Protein AF-G7EXE2-F1 (afdb_monomer)

Foldseek 3Di:
DVVVVVVVVVVVVVVVVVVVVVCVVVVVVVVVVVVVVVVPDDPLNVLVVVLVVCCVPVVPVVVSVVSVVVSCCVVVVVVVVVCCPDPNVVVVVVVVVVCVVPVD

Sequence (104 aa):
MLRYLKIAKWRANKQFKQQQKSWQPHQVKLLSHIKSIWFNLNTAQKLYLLAFITLAIFKLTWLCATITIIALIIKFWPKFNQLWNSLAGKALILVFYASIANFV

Structure (mmCIF, N/CA/C/O backbone):
data_AF-G7EXE2-F1
#
_entry.id   AF-G7EXE2-F1
#
loop_
_atom_site.group_PDB
_atom_site.id
_atom_site.type_symbol
_atom_site.label_atom_id
_atom_site.label_alt_id
_atom_site.label_comp_id
_atom_site.label_asym_id
_atom_site.label_entity_id
_atom_site.label_seq_id
_atom_site.pdbx_PDB_ins_code
_atom_site.Cartn_x
_atom_site.Cartn_y
_atom_site.Cartn_z
_atom_site.occupancy
_atom_site.B_iso_or_equiv
_atom_site.auth_seq_id
_atom_site.auth_comp_id
_atom_site.auth_asym_id
_atom_site.auth_atom_id
_atom_site.pdbx_PDB_model_num
ATOM 1 N N . MET A 1 1 ? -36.399 8.796 50.495 1.00 62.81 1 MET A N 1
ATOM 2 C CA . MET A 1 1 ? -36.204 8.918 49.027 1.00 62.81 1 MET A CA 1
ATOM 3 C C . MET A 1 1 ? -34.779 8.620 48.541 1.00 62.81 1 MET A C 1
ATOM 5 O O . MET A 1 1 ? -34.634 7.825 47.620 1.00 62.81 1 MET A O 1
ATOM 9 N N . LEU A 1 2 ? -33.718 9.163 49.155 1.00 74.38 2 LEU A N 1
ATOM 10 C CA . LEU A 1 2 ? -32.322 9.022 48.675 1.00 74.38 2 LEU A CA 1
ATOM 11 C C . LEU 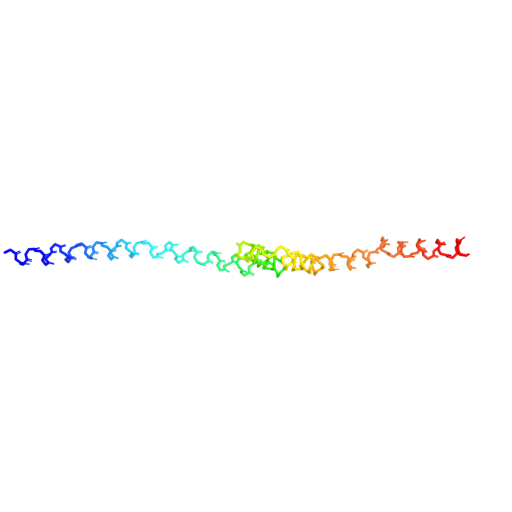A 1 2 ? -31.805 7.576 48.506 1.00 74.38 2 LEU A C 1
ATOM 13 O O . LEU A 1 2 ? -31.064 7.285 47.568 1.00 74.38 2 LEU A O 1
ATOM 17 N N . ARG A 1 3 ? -32.217 6.645 49.378 1.00 73.75 3 ARG A N 1
ATOM 18 C CA . ARG A 1 3 ? -31.811 5.228 49.296 1.00 73.75 3 ARG A CA 1
ATOM 19 C C . ARG A 1 3 ? -32.269 4.548 48.002 1.00 73.75 3 ARG A C 1
ATOM 21 O O . ARG A 1 3 ? -31.522 3.754 47.439 1.00 73.75 3 ARG A O 1
ATOM 28 N N . TYR A 1 4 ? -33.458 4.886 47.510 1.00 78.56 4 TYR A N 1
ATOM 29 C CA . TYR A 1 4 ? -34.043 4.236 46.336 1.00 78.56 4 TYR A CA 1
ATOM 30 C C . TYR A 1 4 ? -33.317 4.638 45.045 1.00 78.56 4 TYR A C 1
ATOM 32 O O . TYR A 1 4 ? -32.991 3.789 44.215 1.00 78.56 4 TYR A O 1
ATOM 40 N N . LEU A 1 5 ? -32.947 5.919 44.935 1.00 82.12 5 LEU A N 1
ATOM 41 C CA . LEU A 1 5 ? -32.155 6.446 43.819 1.00 82.12 5 LEU A CA 1
ATOM 42 C C . LEU A 1 5 ? -30.777 5.780 43.723 1.00 82.12 5 LEU A C 1
ATOM 44 O O . LEU A 1 5 ? -30.317 5.456 42.629 1.00 82.12 5 LEU A O 1
ATOM 48 N N . LYS A 1 6 ? -30.133 5.509 44.865 1.00 85.19 6 LYS A N 1
ATOM 49 C CA . LYS A 1 6 ? -28.818 4.851 44.902 1.00 85.19 6 LYS A CA 1
ATOM 50 C C . LYS A 1 6 ? -28.881 3.420 44.354 1.00 85.19 6 LYS A C 1
ATOM 52 O O . LYS A 1 6 ? -28.002 3.010 43.598 1.00 85.19 6 LYS A O 1
ATOM 57 N N . ILE A 1 7 ? -29.948 2.689 44.680 1.00 82.75 7 ILE A N 1
ATOM 58 C CA . ILE A 1 7 ? -30.177 1.311 44.217 1.00 82.75 7 ILE A CA 1
ATOM 59 C C . ILE A 1 7 ? -30.528 1.288 42.724 1.00 82.75 7 ILE A C 1
ATOM 61 O O . ILE A 1 7 ? -30.028 0.436 41.987 1.00 82.75 7 ILE A O 1
ATOM 65 N N . ALA A 1 8 ? -31.350 2.233 42.256 1.00 84.62 8 ALA A N 1
ATOM 66 C CA . ALA A 1 8 ? -31.676 2.373 40.837 1.00 84.62 8 ALA A CA 1
ATOM 67 C C . ALA A 1 8 ? -30.421 2.675 39.998 1.00 84.62 8 ALA A C 1
ATOM 69 O O . ALA A 1 8 ? -30.157 1.989 39.010 1.00 84.62 8 ALA A O 1
ATOM 70 N N . LYS A 1 9 ? -29.582 3.617 40.451 1.00 84.69 9 LYS A N 1
ATOM 71 C CA . LYS A 1 9 ? -28.316 3.968 39.788 1.00 84.69 9 LYS A CA 1
ATOM 72 C C . LYS A 1 9 ? -27.333 2.792 39.761 1.00 84.69 9 LYS A C 1
ATOM 74 O O . LYS A 1 9 ? -26.658 2.571 38.758 1.00 84.69 9 LYS A O 1
ATOM 79 N N . TRP A 1 10 ? -27.278 2.003 40.837 1.00 85.12 10 TRP A N 1
ATOM 80 C CA . TRP A 1 10 ? -26.442 0.802 40.897 1.00 85.12 10 TRP A CA 1
ATOM 81 C C . TRP A 1 10 ? -26.909 -0.288 39.923 1.00 85.12 10 TRP A C 1
ATOM 83 O O . TRP A 1 10 ? -26.080 -0.866 39.219 1.00 85.12 10 TRP A O 1
ATOM 93 N N . ARG A 1 11 ? -28.225 -0.532 39.824 1.00 82.81 11 ARG A N 1
ATOM 94 C CA . ARG A 1 11 ? -28.789 -1.494 38.860 1.00 82.81 11 ARG A CA 1
ATOM 95 C C . ARG A 1 11 ? -28.519 -1.086 37.414 1.00 82.81 11 ARG A C 1
ATOM 97 O O . ARG A 1 11 ? -28.059 -1.929 36.647 1.00 82.81 11 ARG A O 1
ATOM 104 N N . ALA A 1 12 ? -28.704 0.192 37.081 1.00 84.31 12 ALA A N 1
ATOM 105 C CA . ALA A 1 12 ? -28.380 0.714 35.755 1.00 84.31 12 ALA A CA 1
ATOM 106 C C . ALA A 1 12 ? -26.899 0.478 35.413 1.00 84.31 12 ALA A C 1
ATOM 108 O O . ALA A 1 12 ? -26.579 -0.122 34.391 1.00 84.31 12 ALA A O 1
ATOM 109 N N . ASN A 1 13 ? -25.981 0.841 36.315 1.00 86.56 13 ASN A N 1
ATOM 110 C CA . ASN A 1 13 ? -24.544 0.674 36.083 1.00 86.56 13 ASN A CA 1
ATOM 111 C C . ASN A 1 13 ? -24.128 -0.808 35.959 1.00 86.56 13 ASN A C 1
ATOM 113 O O . ASN A 1 13 ? -23.224 -1.152 35.198 1.00 86.56 13 ASN A O 1
ATOM 117 N N . LYS A 1 14 ? -24.804 -1.711 36.681 1.00 83.44 14 LYS A N 1
ATOM 118 C CA . LYS A 1 14 ? -24.578 -3.160 36.576 1.00 83.44 14 LYS A CA 1
ATOM 119 C C . LYS A 1 14 ? -25.026 -3.711 35.218 1.00 83.44 14 LYS A C 1
ATOM 121 O O . LYS A 1 14 ? -24.291 -4.504 34.632 1.00 83.44 14 LYS A O 1
ATOM 126 N N . GLN A 1 15 ? -26.173 -3.263 34.705 1.00 79.94 15 GLN A N 1
ATOM 127 C CA . GLN A 1 15 ? -26.657 -3.645 33.376 1.00 79.94 15 GLN A CA 1
ATOM 128 C C . GLN A 1 15 ? -25.749 -3.116 32.262 1.00 79.94 15 GLN A C 1
ATOM 130 O O . GLN A 1 15 ? -25.380 -3.889 31.381 1.00 79.94 15 GLN A O 1
ATOM 135 N N . PHE A 1 16 ? -25.291 -1.862 32.350 1.00 75.56 16 PHE A N 1
ATOM 136 C CA . PHE A 1 16 ? -24.313 -1.314 31.402 1.00 75.56 16 PHE A CA 1
ATOM 137 C C . PHE A 1 16 ? -23.011 -2.124 31.382 1.00 75.56 16 PHE A C 1
ATOM 139 O O . PHE A 1 16 ? -22.515 -2.471 30.311 1.00 75.56 16 PHE A O 1
ATOM 146 N N . LYS A 1 17 ? -22.482 -2.513 32.550 1.00 76.19 17 LYS A N 1
ATOM 147 C CA . LYS A 1 17 ? -21.281 -3.363 32.627 1.00 76.19 17 LYS A CA 1
ATOM 148 C C . LYS A 1 17 ? -21.499 -4.763 32.050 1.00 76.19 17 LYS A C 1
ATOM 150 O O . LYS A 1 17 ? -20.597 -5.299 31.410 1.00 76.19 17 LYS A O 1
ATOM 155 N N . GLN A 1 18 ? -22.669 -5.365 32.266 1.00 76.69 18 GLN A N 1
ATOM 156 C CA . GLN A 1 18 ? -23.007 -6.670 31.686 1.00 76.69 18 GLN A CA 1
ATOM 157 C C . GLN A 1 18 ? -23.151 -6.594 30.166 1.00 76.69 18 GLN A C 1
ATOM 159 O O . GLN A 1 18 ? -22.607 -7.449 29.468 1.00 76.69 18 GLN A O 1
ATOM 164 N N . GLN A 1 19 ? -23.796 -5.542 29.654 1.00 70.81 19 GLN A N 1
ATOM 165 C CA . GLN A 1 19 ? -23.855 -5.278 28.221 1.00 70.81 19 GLN A CA 1
ATOM 166 C C . GLN A 1 19 ? -22.441 -5.107 27.666 1.00 70.81 19 GLN A C 1
ATOM 168 O O . GLN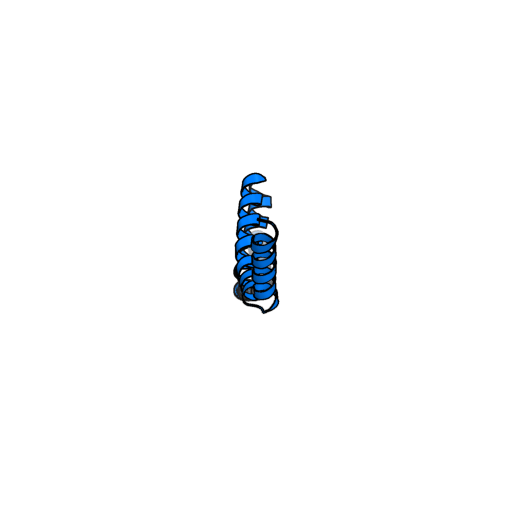 A 1 19 ? -22.049 -5.874 26.795 1.00 70.81 19 GLN A O 1
ATOM 173 N N . GLN A 1 20 ? -21.612 -4.228 28.229 1.00 68.56 20 GLN A N 1
ATOM 174 C CA . GLN A 1 20 ? -20.235 -4.028 27.765 1.00 68.56 20 GLN A CA 1
ATOM 175 C C . GLN A 1 20 ? -19.416 -5.332 27.745 1.00 68.56 20 GLN A C 1
ATOM 177 O O . GLN A 1 20 ? -18.711 -5.597 26.773 1.00 68.56 20 GLN A O 1
ATOM 182 N N . LYS A 1 21 ? -19.567 -6.194 28.760 1.00 68.75 21 LYS A N 1
ATOM 183 C CA . LYS A 1 21 ? -18.904 -7.508 28.825 1.00 68.75 21 LYS A CA 1
ATOM 184 C C . LYS A 1 21 ? -19.354 -8.468 27.713 1.00 68.75 21 LYS A C 1
ATOM 186 O O . LYS A 1 21 ? -18.544 -9.260 27.246 1.00 68.75 21 LYS A O 1
ATOM 191 N N . SER A 1 22 ? -20.604 -8.374 27.255 1.00 67.69 22 SER A N 1
ATOM 192 C CA . SER A 1 22 ? -21.110 -9.168 26.121 1.00 67.69 22 SER A CA 1
ATOM 193 C C . SER A 1 22 ? -20.583 -8.700 24.756 1.00 67.69 22 SER A C 1
ATOM 195 O O . SER A 1 22 ? -20.416 -9.517 23.856 1.00 67.69 22 SER A O 1
ATOM 197 N N . TRP A 1 23 ? -20.230 -7.416 24.612 1.00 58.91 23 TRP A N 1
ATOM 198 C CA . TRP A 1 23 ? -19.667 -6.860 23.371 1.00 58.91 23 TRP A CA 1
ATOM 199 C C . TRP A 1 23 ? -18.145 -7.055 23.247 1.00 58.91 23 TRP A C 1
ATOM 201 O O . TRP A 1 23 ? -17.618 -7.082 22.135 1.00 58.91 23 TRP A O 1
ATOM 211 N N . GLN A 1 24 ? -17.432 -7.248 24.363 1.00 63.00 24 GLN A N 1
ATOM 212 C CA . GLN A 1 24 ? -15.985 -7.512 24.389 1.00 63.00 24 GLN A CA 1
ATOM 213 C C . GLN A 1 24 ? -15.519 -8.661 23.471 1.00 63.00 24 GLN A C 1
ATOM 215 O O . GLN A 1 24 ? -14.609 -8.425 22.675 1.00 63.00 24 GLN A O 1
ATOM 220 N N . PRO A 1 25 ? -16.100 -9.879 23.500 1.00 63.91 25 PRO A N 1
ATOM 221 C CA . PRO A 1 25 ? -15.602 -10.992 22.685 1.00 63.91 25 PRO A CA 1
ATOM 222 C C . PRO A 1 25 ? -15.718 -10.729 21.178 1.00 63.91 25 PRO A C 1
ATOM 224 O O . PRO A 1 25 ? -14.849 -11.145 20.409 1.00 63.91 25 PRO A O 1
ATOM 227 N N . HIS A 1 26 ? -16.746 -9.993 20.749 1.00 62.12 26 HIS A N 1
ATOM 228 C CA . HIS A 1 26 ? -16.927 -9.621 19.346 1.00 62.12 26 HIS A CA 1
ATOM 229 C C . HIS A 1 26 ? -15.876 -8.610 18.882 1.00 62.12 26 HIS A C 1
ATOM 231 O O . HIS A 1 26 ? -15.341 -8.753 17.782 1.00 62.12 26 HIS A O 1
ATOM 237 N N . GLN A 1 27 ? -15.519 -7.642 19.733 1.00 65.12 27 GLN A N 1
ATOM 238 C CA . GLN A 1 27 ? -14.463 -6.678 19.414 1.00 65.12 27 GLN A CA 1
ATOM 239 C C . GLN A 1 27 ? -13.089 -7.344 19.315 1.00 65.12 27 GLN A C 1
ATOM 241 O O . GLN A 1 27 ? -12.336 -7.066 18.384 1.00 65.12 27 GLN A O 1
ATOM 246 N N . VAL A 1 28 ? -12.781 -8.282 20.215 1.00 70.62 28 VAL A N 1
ATOM 247 C CA . VAL A 1 28 ? -11.504 -9.014 20.192 1.00 70.62 28 VAL A CA 1
ATOM 248 C C . VAL A 1 28 ? -11.393 -9.895 18.940 1.00 70.62 28 VAL A C 1
ATOM 250 O O . VAL A 1 28 ? -10.337 -9.923 18.303 1.00 70.62 28 VAL A O 1
ATOM 253 N N . LYS A 1 29 ? -12.490 -10.544 18.520 1.00 69.75 29 LYS A N 1
ATOM 254 C CA . LYS A 1 29 ? -12.544 -11.282 17.245 1.00 69.75 29 LYS A CA 1
ATOM 255 C C . LYS A 1 29 ? -12.264 -10.362 16.057 1.00 69.75 29 LYS A C 1
ATOM 257 O O . LYS A 1 29 ? -11.380 -10.660 15.260 1.00 69.75 29 LYS A O 1
ATOM 262 N N . LEU A 1 30 ? -12.937 -9.218 15.975 1.00 69.94 30 LEU A N 1
ATOM 263 C CA . LEU A 1 30 ? -12.726 -8.240 14.904 1.00 69.94 30 LEU A CA 1
ATOM 264 C C . LEU A 1 30 ? -11.271 -7.760 14.833 1.00 69.94 30 LEU A C 1
ATOM 266 O O . LEU A 1 30 ? -10.666 -7.791 13.763 1.00 69.94 30 LEU A O 1
ATOM 270 N N . LEU A 1 31 ? -10.678 -7.407 15.975 1.00 70.94 31 LEU A N 1
ATOM 271 C CA . LEU A 1 31 ? -9.280 -6.980 16.047 1.00 70.94 31 LEU A CA 1
ATOM 272 C C . LEU A 1 31 ? -8.313 -8.080 15.598 1.00 70.94 31 LEU A C 1
ATOM 274 O O . LEU A 1 31 ? -7.346 -7.793 14.894 1.00 70.94 31 LEU A O 1
ATOM 278 N N . SER A 1 32 ? -8.579 -9.340 15.952 1.00 69.38 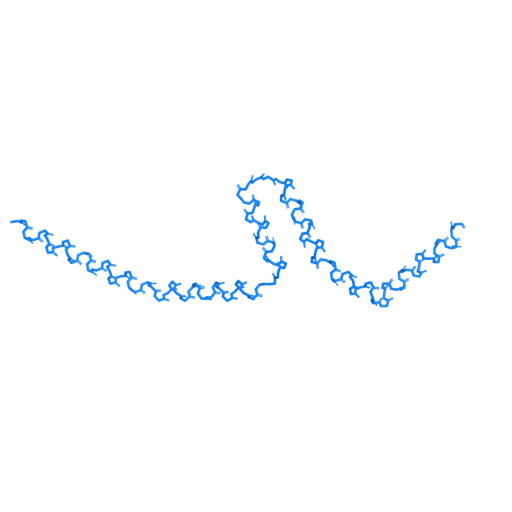32 SER A N 1
ATOM 279 C CA . SER A 1 32 ? -7.746 -10.469 15.521 1.00 69.38 32 SER A CA 1
ATOM 280 C C . SER A 1 32 ? -7.803 -10.699 14.005 1.00 69.38 32 SER A C 1
ATOM 282 O O . SER A 1 32 ? -6.764 -10.899 13.375 1.00 69.38 32 SER A O 1
ATOM 284 N N . HIS A 1 33 ? -8.989 -10.572 13.402 1.00 71.00 33 HIS A N 1
ATOM 285 C CA . HIS A 1 33 ? -9.171 -10.679 11.955 1.00 71.00 33 HIS A CA 1
ATOM 286 C C . HIS A 1 33 ? -8.492 -9.517 11.226 1.00 71.00 33 HIS A C 1
ATOM 288 O O . HIS A 1 33 ? -7.762 -9.746 10.266 1.00 71.00 33 HIS A O 1
ATOM 294 N N . ILE A 1 34 ? -8.646 -8.285 11.719 1.00 70.19 34 ILE A N 1
ATOM 295 C CA . ILE A 1 34 ? -7.962 -7.107 11.167 1.00 70.19 34 ILE A CA 1
ATOM 296 C C . ILE A 1 34 ? -6.444 -7.278 11.257 1.00 70.19 34 ILE A C 1
ATOM 298 O O . ILE A 1 34 ? -5.740 -7.002 10.290 1.00 70.19 34 ILE A O 1
ATOM 302 N N . LYS A 1 35 ? -5.930 -7.779 12.386 1.00 70.44 35 LYS A N 1
ATOM 303 C CA . LYS A 1 35 ? -4.495 -8.023 12.571 1.00 70.44 35 LYS A CA 1
ATOM 304 C C . LYS A 1 35 ? -3.972 -9.094 11.613 1.00 70.44 35 LYS A C 1
ATOM 306 O O . LYS A 1 35 ? -2.896 -8.920 11.049 1.00 70.44 35 LYS A O 1
ATOM 311 N N . SER A 1 36 ? -4.732 -10.168 11.399 1.00 70.69 36 SER A N 1
ATOM 312 C CA . SER A 1 36 ? -4.390 -11.219 10.435 1.00 70.69 36 SER A CA 1
ATOM 313 C C . SER A 1 36 ? -4.374 -10.678 9.004 1.00 70.69 36 SER A C 1
ATOM 315 O O . SER A 1 36 ? -3.381 -10.849 8.301 1.00 70.69 36 SER A O 1
ATOM 317 N N . ILE A 1 37 ? -5.406 -9.929 8.608 1.00 67.38 37 ILE A N 1
ATOM 318 C CA . ILE A 1 37 ? -5.482 -9.270 7.297 1.00 67.38 37 ILE A CA 1
ATOM 319 C C . ILE A 1 37 ? -4.308 -8.296 7.122 1.00 67.38 37 ILE A C 1
ATOM 321 O O . ILE A 1 37 ? -3.639 -8.317 6.095 1.00 67.38 37 ILE A O 1
ATOM 325 N N . TRP A 1 38 ? -3.985 -7.501 8.144 1.00 68.00 38 TRP A N 1
ATOM 326 C CA . TRP A 1 38 ? -2.851 -6.575 8.127 1.00 68.00 38 TRP A C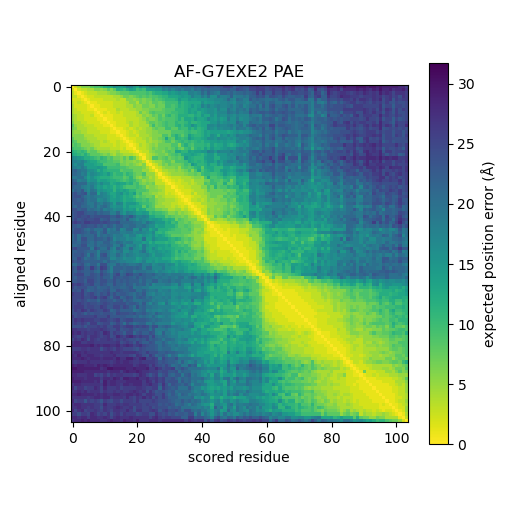A 1
ATOM 327 C C . TRP A 1 38 ? -1.501 -7.276 7.960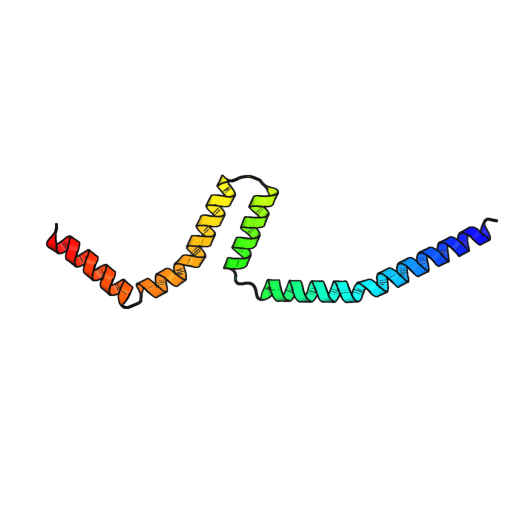 1.00 68.00 38 TRP A C 1
ATOM 329 O O . TRP A 1 38 ? -0.620 -6.778 7.256 1.00 68.00 38 TRP A O 1
ATOM 339 N N . PHE A 1 39 ? -1.316 -8.433 8.591 1.00 65.19 39 PHE A N 1
ATOM 340 C CA . PHE A 1 39 ? -0.091 -9.214 8.436 1.00 65.19 39 PHE A CA 1
ATOM 341 C C . PHE A 1 39 ? 0.002 -9.896 7.070 1.00 65.19 39 PHE A C 1
ATOM 343 O O . PHE A 1 39 ? 1.090 -9.930 6.503 1.00 65.19 39 PHE A O 1
ATOM 350 N N . ASN A 1 40 ? -1.122 -10.361 6.523 1.00 67.00 40 ASN A N 1
ATOM 351 C CA . ASN A 1 40 ? -1.169 -11.047 5.230 1.00 67.00 40 ASN A CA 1
ATOM 352 C C . ASN A 1 40 ? -1.117 -10.089 4.023 1.00 67.00 40 ASN A C 1
ATOM 354 O O . ASN A 1 40 ? -0.893 -10.515 2.892 1.00 67.00 40 ASN A O 1
ATOM 358 N N . LEU A 1 41 ? -1.332 -8.788 4.245 1.00 59.09 41 LEU A N 1
ATOM 359 C CA . LEU A 1 41 ? -1.238 -7.767 3.205 1.00 59.09 41 LEU A CA 1
ATOM 360 C C . LEU A 1 41 ? 0.221 -7.556 2.775 1.00 59.09 41 LEU A C 1
ATOM 362 O O . LEU A 1 41 ? 1.099 -7.227 3.582 1.00 59.09 41 LEU A O 1
ATOM 366 N N . ASN A 1 42 ? 0.444 -7.689 1.467 1.00 66.75 42 ASN A N 1
ATOM 367 C CA . ASN A 1 42 ? 1.734 -7.487 0.816 1.00 66.75 42 ASN A CA 1
ATOM 368 C C . ASN A 1 42 ? 2.228 -6.043 1.044 1.00 66.75 42 ASN A C 1
ATOM 370 O O . ASN A 1 42 ? 1.422 -5.108 1.093 1.00 66.75 42 ASN A O 1
ATOM 374 N N . THR A 1 43 ? 3.543 -5.830 1.142 1.00 65.44 43 THR A N 1
ATOM 375 C CA . THR A 1 43 ? 4.170 -4.520 1.409 1.00 65.44 43 THR A CA 1
ATOM 376 C C . THR A 1 43 ? 3.645 -3.438 0.461 1.00 65.44 43 THR A C 1
ATOM 378 O O . THR A 1 43 ? 3.319 -2.336 0.891 1.00 65.44 43 THR A O 1
ATOM 381 N N . ALA A 1 44 ? 3.421 -3.780 -0.811 1.00 61.94 44 ALA A N 1
ATOM 382 C CA . ALA A 1 44 ? 2.841 -2.863 -1.789 1.00 61.94 44 ALA A CA 1
ATOM 383 C C . ALA A 1 44 ? 1.386 -2.457 -1.474 1.00 61.94 44 ALA A C 1
ATOM 385 O O . ALA A 1 44 ? 1.018 -1.305 -1.671 1.00 61.94 44 ALA A O 1
ATOM 386 N N . GLN A 1 45 ? 0.546 -3.368 -0.968 1.00 68.50 45 GLN A N 1
ATOM 387 C CA . GLN A 1 45 ? -0.842 -3.055 -0.591 1.00 68.50 45 GLN A CA 1
ATOM 388 C C . GLN A 1 45 ? -0.905 -2.134 0.631 1.00 68.50 45 GLN A C 1
ATOM 390 O O . GLN A 1 45 ? -1.768 -1.260 0.684 1.00 68.50 45 GLN A O 1
ATOM 395 N N . LYS A 1 46 ? 0.047 -2.268 1.563 1.00 72.56 46 LYS A N 1
ATOM 396 C CA . LYS A 1 46 ? 0.207 -1.334 2.689 1.00 72.56 46 LYS A CA 1
ATOM 397 C C . LYS A 1 46 ? 0.558 0.073 2.205 1.00 72.56 46 LYS A C 1
ATOM 399 O O . LYS A 1 46 ? -0.033 1.032 2.694 1.00 72.56 46 LYS A O 1
ATOM 404 N N . LEU A 1 47 ? 1.437 0.198 1.204 1.00 66.38 47 LEU A N 1
ATOM 405 C CA . LEU A 1 47 ? 1.735 1.492 0.579 1.00 66.38 47 LEU A CA 1
ATOM 406 C C . LEU A 1 47 ? 0.511 2.112 -0.116 1.00 66.38 47 LEU A C 1
ATOM 408 O O . LEU A 1 47 ? 0.300 3.313 0.018 1.00 66.38 47 LEU A O 1
ATOM 412 N N . TYR A 1 48 ? -0.326 1.324 -0.804 1.00 69.75 48 TYR A N 1
ATOM 413 C CA . TYR A 1 48 ? -1.564 1.852 -1.402 1.00 69.75 48 TYR A CA 1
ATOM 414 C C . TYR A 1 48 ? -2.575 2.324 -0.357 1.00 69.75 48 TYR A C 1
ATOM 416 O O . TYR A 1 48 ? -3.179 3.380 -0.528 1.00 69.75 48 TYR A O 1
ATOM 424 N N . LEU A 1 49 ? -2.749 1.566 0.730 1.00 71.06 49 LEU A N 1
ATOM 425 C CA . LEU A 1 49 ? -3.614 1.967 1.843 1.00 71.06 49 LEU A CA 1
ATOM 426 C C . LEU A 1 49 ? -3.130 3.273 2.474 1.00 71.06 49 LEU A C 1
ATOM 428 O O . LEU A 1 49 ? -3.931 4.170 2.719 1.00 71.06 49 LEU A O 1
ATOM 432 N N . LEU A 1 50 ? -1.817 3.401 2.676 1.00 69.00 50 LEU A N 1
ATOM 433 C CA . LEU A 1 50 ? -1.214 4.624 3.189 1.00 69.00 50 LEU A CA 1
ATOM 434 C C . LEU A 1 50 ? -1.439 5.804 2.231 1.00 69.00 50 LEU A C 1
ATOM 436 O O . LEU A 1 50 ? -1.876 6.859 2.676 1.00 69.00 50 LEU A O 1
ATOM 440 N N . ALA A 1 51 ? -1.239 5.612 0.923 1.00 62.97 51 ALA A N 1
ATOM 441 C CA . ALA A 1 51 ? -1.494 6.641 -0.088 1.00 62.97 51 ALA A CA 1
ATOM 442 C C . ALA A 1 51 ? -2.963 7.100 -0.099 1.00 62.97 51 ALA A C 1
ATOM 444 O O . ALA A 1 51 ? -3.234 8.298 -0.198 1.00 62.97 51 ALA A O 1
ATOM 445 N N . PHE A 1 52 ? -3.906 6.166 0.063 1.00 69.31 52 PHE A N 1
ATOM 446 C CA . PHE A 1 52 ? -5.338 6.460 0.140 1.00 69.31 52 PHE A CA 1
ATOM 447 C C . PHE A 1 52 ? -5.700 7.253 1.406 1.00 69.31 52 PHE A C 1
ATOM 449 O O . PHE A 1 52 ? -6.451 8.226 1.338 1.00 69.31 52 PHE A O 1
ATOM 456 N N . ILE A 1 53 ? -5.116 6.894 2.554 1.00 71.50 53 ILE A N 1
ATOM 457 C CA . ILE A 1 53 ? -5.291 7.619 3.822 1.00 71.50 53 ILE A CA 1
ATOM 458 C C . ILE A 1 53 ? -4.699 9.034 3.723 1.00 71.50 53 ILE A C 1
ATOM 460 O O . ILE A 1 53 ? -5.337 10.002 4.137 1.00 71.50 53 ILE A O 1
ATOM 464 N N . THR A 1 54 ? -3.516 9.183 3.124 1.00 62.56 54 THR A N 1
ATOM 465 C CA . THR A 1 54 ? -2.892 10.494 2.897 1.00 62.56 54 THR A CA 1
ATOM 466 C C . THR A 1 54 ? -3.729 11.369 1.962 1.00 62.56 54 THR A C 1
ATOM 468 O O . THR A 1 54 ? -3.898 12.555 2.250 1.00 62.56 54 THR A O 1
ATOM 471 N N . LEU A 1 55 ? -4.306 10.803 0.893 1.00 61.88 55 LEU A N 1
ATOM 472 C CA . LEU A 1 55 ? -5.223 11.523 -0.001 1.00 61.88 55 LEU A CA 1
ATOM 473 C C . LEU A 1 55 ? -6.453 12.038 0.762 1.00 61.88 55 LEU A C 1
ATOM 475 O O . LEU A 1 55 ? -6.818 13.206 0.626 1.00 61.88 55 LEU A O 1
ATOM 479 N N . ALA A 1 56 ? -7.067 11.176 1.578 1.00 64.12 56 ALA A N 1
ATOM 480 C CA . ALA A 1 56 ? -8.289 11.492 2.309 1.00 64.12 56 ALA A CA 1
ATOM 481 C C . ALA A 1 56 ? -8.088 12.582 3.378 1.00 64.12 56 ALA A C 1
ATOM 483 O O . ALA A 1 56 ? -8.989 13.389 3.597 1.00 64.12 56 ALA A O 1
ATOM 484 N N . ILE A 1 57 ? -6.917 12.619 4.026 1.00 64.50 57 ILE A N 1
ATOM 485 C CA . ILE A 1 57 ? -6.642 13.530 5.149 1.00 64.50 57 ILE A CA 1
ATOM 486 C C . ILE A 1 57 ? -6.053 14.864 4.679 1.00 64.50 57 ILE A C 1
ATOM 488 O O . ILE A 1 57 ? -6.493 15.918 5.129 1.00 64.50 57 ILE A O 1
ATOM 492 N N . PHE A 1 58 ? -5.056 14.841 3.791 1.00 64.50 58 PHE A N 1
ATOM 493 C CA . PHE A 1 58 ? -4.268 16.041 3.490 1.00 64.50 58 PHE A CA 1
ATOM 494 C C . PHE A 1 58 ? -4.787 16.846 2.296 1.00 64.50 58 PHE A C 1
ATOM 496 O O . PHE A 1 58 ? -4.371 17.991 2.136 1.00 64.50 58 PHE A O 1
ATOM 503 N N . LYS A 1 59 ? -5.652 16.276 1.435 1.00 62.25 59 LYS A N 1
ATOM 504 C CA . LYS A 1 59 ? -6.116 16.886 0.165 1.00 62.25 59 LYS A CA 1
ATOM 505 C C . LYS A 1 59 ? -4.994 17.450 -0.729 1.00 62.25 59 LYS A C 1
ATOM 507 O O . LYS A 1 59 ? -5.258 18.203 -1.662 1.00 62.25 59 LYS A O 1
ATOM 512 N N . LEU A 1 60 ? -3.737 17.084 -0.476 1.00 66.12 60 LEU A N 1
ATOM 513 C CA . LEU A 1 60 ? -2.591 17.585 -1.220 1.00 66.12 60 LEU A CA 1
ATOM 514 C C . LEU A 1 60 ? -2.334 16.654 -2.403 1.00 66.12 60 LEU A C 1
ATOM 516 O O . LEU A 1 60 ? -1.577 15.683 -2.316 1.00 66.12 60 LEU A O 1
ATOM 520 N N . THR A 1 61 ? -3.015 16.949 -3.509 1.00 69.31 61 THR A N 1
ATOM 521 C CA . THR A 1 61 ? -3.035 16.132 -4.731 1.00 69.31 61 THR A CA 1
ATOM 522 C C . THR A 1 61 ? -1.631 15.809 -5.243 1.00 69.31 61 THR A C 1
ATOM 524 O O . THR A 1 61 ? -1.382 14.685 -5.668 1.00 69.31 61 THR A O 1
ATOM 527 N N . TRP A 1 62 ? -0.689 16.751 -5.134 1.00 74.19 62 TRP A N 1
ATOM 528 C CA . TRP A 1 62 ? 0.689 16.561 -5.593 1.00 74.19 62 TRP A CA 1
ATOM 529 C C . TRP A 1 62 ? 1.460 15.510 -4.782 1.00 74.19 62 TRP A C 1
ATOM 531 O O . TRP A 1 62 ? 2.060 14.610 -5.362 1.00 74.19 62 TRP A O 1
ATOM 541 N N . LEU A 1 63 ? 1.402 15.566 -3.445 1.00 70.06 63 LEU A N 1
ATOM 542 C CA . LEU A 1 63 ? 2.073 14.574 -2.594 1.00 70.06 63 LEU A CA 1
ATOM 543 C C . LEU A 1 63 ? 1.445 13.187 -2.743 1.00 70.06 63 LEU A C 1
ATOM 545 O O . LEU A 1 63 ? 2.152 12.184 -2.741 1.00 70.06 63 LEU A O 1
ATOM 549 N N . CYS A 1 64 ? 0.125 13.108 -2.914 1.00 69.12 64 CYS A N 1
ATOM 550 C CA . CYS A 1 64 ? -0.507 11.821 -3.178 1.00 69.12 64 CYS A CA 1
ATOM 551 C C . CYS A 1 64 ? -0.084 11.246 -4.539 1.00 69.12 64 CYS A C 1
ATOM 553 O O . CYS 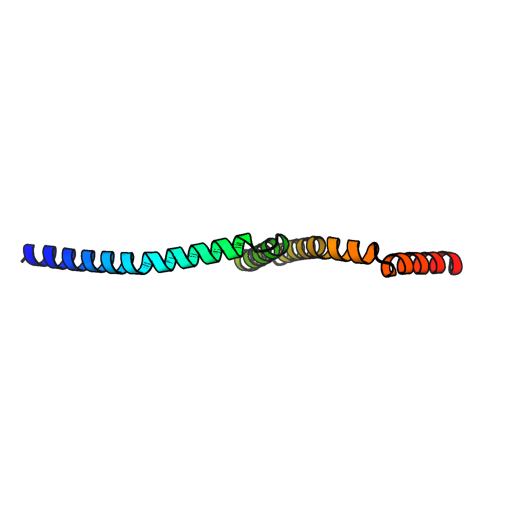A 1 64 ? 0.210 10.051 -4.634 1.00 69.12 64 CYS A O 1
ATOM 555 N N . ALA A 1 65 ? -0.001 12.083 -5.577 1.00 74.75 65 ALA A N 1
ATOM 556 C CA . ALA A 1 65 ? 0.441 11.659 -6.900 1.00 74.75 65 ALA A CA 1
ATOM 557 C C . ALA A 1 65 ? 1.876 11.113 -6.868 1.00 74.75 65 ALA A C 1
ATOM 559 O O . ALA A 1 65 ? 2.115 10.014 -7.368 1.00 74.75 65 ALA A O 1
ATOM 560 N N . THR A 1 66 ? 2.814 11.808 -6.217 1.00 78.88 66 THR A N 1
ATOM 561 C CA . THR A 1 66 ? 4.208 11.343 -6.121 1.00 78.88 66 THR A CA 1
ATOM 562 C C . THR A 1 66 ? 4.325 10.039 -5.334 1.00 78.88 66 THR A C 1
ATOM 564 O O . THR A 1 66 ? 4.980 9.106 -5.799 1.00 78.88 66 THR A O 1
ATOM 567 N N . ILE A 1 67 ? 3.625 9.911 -4.202 1.00 73.19 67 ILE A N 1
ATOM 568 C CA . ILE A 1 67 ? 3.596 8.672 -3.407 1.00 73.19 67 ILE A CA 1
ATOM 569 C C . ILE A 1 67 ? 2.996 7.513 -4.218 1.00 73.19 67 ILE A C 1
ATOM 571 O O . ILE A 1 67 ? 3.508 6.393 -4.176 1.00 73.19 67 ILE A O 1
ATOM 575 N N . THR A 1 68 ? 1.946 7.774 -5.000 1.00 75.81 68 THR A N 1
ATOM 576 C CA . THR A 1 68 ? 1.295 6.762 -5.845 1.00 75.81 68 THR A CA 1
ATOM 577 C C . THR A 1 68 ? 2.203 6.310 -6.985 1.00 75.81 68 THR A C 1
ATOM 579 O O . THR A 1 68 ? 2.301 5.110 -7.244 1.00 75.81 68 THR A O 1
ATOM 582 N N . ILE A 1 69 ? 2.909 7.241 -7.632 1.00 80.62 69 ILE A N 1
ATOM 583 C CA . ILE A 1 69 ? 3.889 6.932 -8.682 1.00 80.62 69 ILE A CA 1
ATOM 584 C C . ILE A 1 69 ? 5.021 6.076 -8.107 1.00 80.62 69 ILE A C 1
ATOM 586 O O . ILE A 1 69 ? 5.341 5.035 -8.675 1.00 80.62 69 ILE A O 1
ATOM 590 N N . ILE A 1 70 ? 5.573 6.446 -6.949 1.00 77.50 70 ILE A N 1
ATOM 591 C CA . ILE A 1 70 ? 6.632 5.671 -6.286 1.00 77.50 70 ILE A CA 1
ATOM 592 C C . ILE A 1 70 ? 6.133 4.263 -5.924 1.00 77.50 70 ILE A C 1
ATOM 594 O O . ILE A 1 70 ? 6.815 3.275 -6.198 1.00 77.50 70 ILE A O 1
ATOM 598 N N . ALA A 1 71 ? 4.921 4.137 -5.373 1.00 74.56 71 ALA A N 1
ATOM 599 C CA . ALA A 1 71 ? 4.325 2.840 -5.050 1.00 74.56 71 ALA A CA 1
ATOM 600 C C . ALA A 1 71 ? 4.091 1.972 -6.301 1.00 74.56 71 ALA A C 1
ATOM 602 O O . ALA A 1 71 ? 4.337 0.761 -6.274 1.00 74.56 71 ALA A O 1
ATOM 603 N N . LEU A 1 72 ? 3.648 2.582 -7.406 1.00 76.38 72 LEU A N 1
ATOM 604 C CA . LEU A 1 72 ? 3.500 1.907 -8.694 1.00 76.38 72 LEU A CA 1
ATOM 605 C C . LEU A 1 72 ? 4.846 1.430 -9.227 1.00 76.38 72 LEU A C 1
ATOM 607 O O . LEU A 1 72 ? 4.939 0.267 -9.603 1.00 76.38 72 LEU A O 1
ATOM 611 N N . ILE A 1 73 ? 5.881 2.273 -9.199 1.00 80.69 73 ILE A N 1
ATOM 612 C CA . ILE A 1 73 ? 7.234 1.907 -9.631 1.00 80.69 73 ILE A CA 1
ATOM 613 C C . ILE A 1 73 ? 7.744 0.725 -8.809 1.00 80.69 73 ILE A C 1
ATOM 615 O O . ILE A 1 73 ? 8.119 -0.283 -9.394 1.00 80.69 73 ILE A O 1
ATOM 619 N N . ILE A 1 74 ? 7.678 0.779 -7.476 1.00 76.00 74 ILE A N 1
ATOM 620 C CA . ILE A 1 74 ? 8.149 -0.312 -6.603 1.00 76.00 74 ILE A CA 1
ATOM 621 C C . ILE A 1 74 ? 7.414 -1.627 -6.900 1.00 76.00 74 ILE A C 1
ATOM 623 O O . ILE A 1 74 ? 8.025 -2.694 -6.909 1.00 76.00 74 ILE A O 1
ATOM 627 N N . LYS A 1 75 ? 6.103 -1.577 -7.161 1.00 70.06 75 LYS A N 1
ATOM 628 C CA . LYS A 1 75 ? 5.308 -2.773 -7.481 1.00 70.06 75 LYS A CA 1
ATOM 629 C C . LYS A 1 75 ? 5.523 -3.270 -8.911 1.00 70.06 75 LYS A C 1
ATOM 631 O O . LYS A 1 75 ? 5.422 -4.472 -9.165 1.00 70.06 75 LYS A O 1
ATOM 636 N N . PHE A 1 76 ? 5.771 -2.360 -9.843 1.00 76.81 76 PHE A N 1
ATOM 637 C CA . PHE A 1 76 ? 5.981 -2.660 -11.253 1.00 76.81 76 PHE A CA 1
ATOM 638 C C . PHE A 1 76 ? 7.395 -3.184 -11.512 1.00 76.81 76 PHE A C 1
ATOM 640 O O . PHE A 1 76 ? 7.555 -4.124 -12.283 1.00 76.81 76 PHE A O 1
ATOM 647 N N . TRP A 1 77 ? 8.397 -2.661 -10.805 1.00 78.44 77 TRP A N 1
ATOM 648 C CA . TRP A 1 77 ? 9.811 -3.005 -10.945 1.00 78.44 77 TRP A CA 1
ATOM 649 C C . TRP A 1 77 ? 10.121 -4.512 -10.924 1.00 78.44 77 TRP A C 1
ATOM 651 O O . TRP A 1 77 ? 10.756 -4.986 -11.862 1.00 78.44 77 TRP A O 1
ATOM 661 N N . PRO A 1 78 ? 9.659 -5.321 -9.947 1.00 76.19 78 PRO A N 1
ATOM 662 C CA . PRO A 1 78 ? 9.949 -6.756 -9.937 1.00 76.19 78 PRO A CA 1
ATOM 663 C C . PRO A 1 78 ? 9.294 -7.500 -11.108 1.00 76.19 78 PRO A C 1
ATOM 665 O O . PRO A 1 78 ? 9.896 -8.415 -11.667 1.00 76.19 78 PRO A O 1
ATOM 668 N N . LYS A 1 79 ? 8.088 -7.088 -11.525 1.00 75.62 79 LYS A N 1
ATOM 669 C CA . LYS A 1 79 ? 7.404 -7.666 -12.693 1.00 75.62 79 LYS A CA 1
ATOM 670 C C . LYS A 1 79 ? 8.104 -7.286 -13.992 1.00 75.62 79 LYS A C 1
ATOM 672 O O . LYS A 1 79 ? 8.274 -8.133 -14.863 1.00 75.62 79 LYS A O 1
ATOM 677 N N . PHE A 1 80 ? 8.537 -6.033 -14.103 1.00 78.50 80 PHE A N 1
ATOM 678 C CA . PHE A 1 80 ? 9.335 -5.560 -15.224 1.00 78.50 80 PHE A CA 1
ATOM 679 C C . PHE A 1 80 ? 10.664 -6.308 -15.298 1.00 78.50 80 PHE A C 1
ATOM 681 O O . PHE A 1 80 ? 11.005 -6.809 -16.357 1.00 78.50 80 PHE A O 1
ATOM 688 N N . ASN A 1 81 ? 11.364 -6.493 -14.176 1.00 80.25 81 ASN A N 1
ATOM 689 C CA . ASN A 1 81 ? 12.604 -7.265 -14.129 1.00 80.25 81 ASN A CA 1
ATOM 690 C C . ASN A 1 81 ? 12.391 -8.728 -14.561 1.00 80.25 81 ASN A C 1
ATOM 692 O O . ASN A 1 81 ? 13.218 -9.301 -15.266 1.00 80.25 81 ASN A O 1
ATOM 696 N N . GLN A 1 82 ? 11.263 -9.339 -14.195 1.00 79.19 82 GLN A N 1
ATOM 697 C CA . GLN A 1 82 ? 10.910 -10.681 -14.662 1.00 79.19 82 GLN A CA 1
ATOM 698 C C . GLN A 1 82 ? 10.651 -10.720 -16.180 1.00 79.19 82 GLN A C 1
ATOM 700 O O . GLN A 1 82 ? 11.115 -11.634 -16.859 1.00 79.19 82 GLN A O 1
ATOM 705 N N . LEU A 1 83 ? 9.953 -9.719 -16.726 1.00 80.69 83 LEU A N 1
ATOM 706 C CA . LEU A 1 83 ? 9.719 -9.573 -18.169 1.00 80.69 83 LEU A CA 1
ATOM 707 C C . LEU A 1 83 ? 11.000 -9.234 -18.947 1.00 80.69 83 LEU A C 1
ATOM 709 O O . LEU A 1 83 ? 11.173 -9.687 -20.073 1.00 80.69 83 LEU A O 1
ATOM 713 N N . TRP A 1 84 ? 11.910 -8.480 -18.340 1.00 78.44 84 TRP A N 1
ATOM 714 C CA . TRP A 1 84 ? 13.192 -8.097 -18.924 1.00 78.44 84 TRP A CA 1
ATOM 715 C C . TRP A 1 84 ? 14.149 -9.287 -19.023 1.00 78.44 84 TRP A C 1
ATOM 717 O O . TRP A 1 84 ? 14.809 -9.481 -20.041 1.00 78.44 84 TRP A O 1
ATOM 727 N N . ASN A 1 85 ? 14.173 -10.133 -17.989 1.00 78.38 85 ASN A N 1
ATOM 728 C CA . ASN A 1 85 ? 14.953 -11.373 -17.986 1.00 78.38 85 ASN A CA 1
ATOM 729 C C . ASN A 1 85 ? 14.316 -12.492 -18.829 1.00 78.38 85 ASN A C 1
ATOM 731 O O . ASN A 1 85 ? 14.993 -13.466 -19.167 1.00 78.38 85 ASN A O 1
ATOM 735 N N . SER A 1 86 ? 13.034 -12.356 -19.179 1.00 83.31 86 SER A N 1
ATOM 736 C CA . SER A 1 86 ? 12.340 -13.253 -20.104 1.00 83.31 86 SER A CA 1
ATOM 737 C C . SER A 1 86 ? 12.911 -13.149 -21.524 1.00 83.31 86 SER A C 1
ATOM 739 O O . SER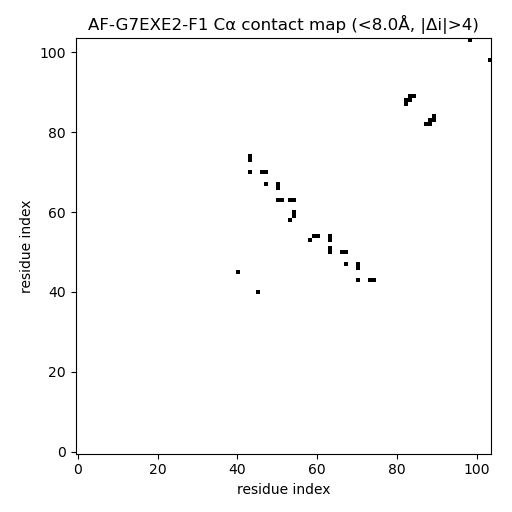 A 1 86 ? 13.515 -12.149 -21.919 1.00 83.31 86 SER A O 1
ATOM 741 N N . LEU A 1 87 ? 12.686 -14.197 -22.321 1.00 79.69 87 LEU A N 1
ATOM 742 C CA . LEU A 1 87 ? 13.090 -14.265 -23.724 1.00 79.69 87 LEU A CA 1
ATOM 743 C C . LEU A 1 87 ? 12.540 -13.085 -24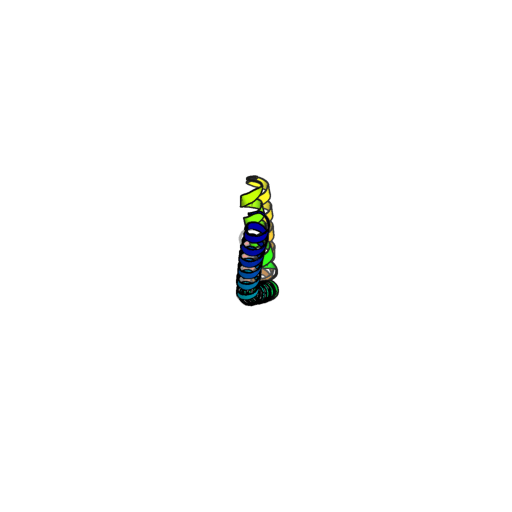.543 1.00 79.69 87 LEU A C 1
ATOM 745 O O . LEU A 1 87 ? 13.241 -12.562 -25.403 1.00 79.69 87 LEU A O 1
ATOM 749 N N . ALA A 1 88 ? 11.328 -12.617 -24.225 1.00 81.19 88 ALA A N 1
ATOM 750 C CA . ALA A 1 88 ? 10.721 -11.455 -24.871 1.00 81.19 88 ALA A CA 1
ATOM 751 C C . ALA A 1 88 ? 11.497 -10.154 -24.597 1.00 81.19 88 ALA A C 1
ATOM 753 O O . ALA A 1 88 ? 11.697 -9.362 -25.513 1.00 81.19 88 ALA A O 1
ATOM 754 N N . GLY A 1 89 ? 11.979 -9.949 -23.365 1.00 82.00 89 GLY A N 1
ATOM 755 C CA . GLY A 1 89 ? 12.804 -8.791 -23.009 1.00 82.00 89 GLY A CA 1
ATOM 756 C C . GLY A 1 89 ? 14.145 -8.797 -23.740 1.00 82.00 89 GLY A C 1
ATOM 757 O O . GLY A 1 89 ? 14.545 -7.791 -24.320 1.00 82.00 89 GLY A O 1
ATOM 758 N N . LYS A 1 90 ? 14.797 -9.962 -23.814 1.00 86.44 90 LYS A N 1
ATOM 759 C CA . LYS A 1 90 ? 16.042 -10.132 -24.582 1.00 86.44 90 LYS A CA 1
ATOM 760 C C . LYS A 1 90 ? 15.844 -9.904 -26.083 1.00 86.44 90 LYS A C 1
ATOM 762 O O . LYS A 1 90 ? 16.658 -9.226 -26.703 1.00 86.44 90 LYS A O 1
ATOM 767 N N . ALA A 1 91 ? 14.760 -10.426 -26.657 1.00 89.50 91 ALA A N 1
ATOM 768 C CA . ALA A 1 91 ? 14.410 -10.192 -28.056 1.00 89.50 91 ALA A CA 1
ATOM 769 C C . ALA A 1 91 ? 14.127 -8.708 -28.329 1.00 89.50 91 ALA A C 1
ATOM 771 O O . ALA A 1 91 ? 14.569 -8.181 -29.343 1.00 89.50 91 ALA A O 1
ATOM 772 N N . LEU A 1 92 ? 13.461 -8.013 -27.403 1.00 87.50 92 LEU A N 1
ATOM 773 C CA . LEU A 1 92 ? 13.213 -6.577 -27.505 1.00 87.50 92 LEU A CA 1
ATOM 774 C C . LEU A 1 92 ? 14.524 -5.779 -27.536 1.00 87.50 92 LEU A C 1
ATOM 776 O O . LEU A 1 92 ? 14.685 -4.930 -28.408 1.00 87.50 92 LEU A O 1
ATOM 780 N N . ILE A 1 93 ? 15.493 -6.097 -26.668 1.00 87.00 93 ILE A N 1
ATOM 781 C CA . ILE A 1 93 ? 16.832 -5.480 -26.711 1.00 87.00 93 ILE A CA 1
ATOM 782 C C . ILE A 1 93 ? 17.508 -5.733 -28.065 1.00 87.00 93 ILE A C 1
ATOM 784 O O . ILE A 1 93 ? 18.089 -4.814 -28.637 1.00 87.00 93 ILE A O 1
ATOM 788 N N . LEU A 1 94 ? 17.407 -6.955 -28.596 1.00 87.62 94 LEU A N 1
ATOM 789 C CA . LEU A 1 94 ? 17.991 -7.318 -29.887 1.00 87.62 94 LEU A CA 1
ATOM 790 C C . LEU A 1 94 ? 17.347 -6.551 -31.051 1.00 87.62 94 LEU A C 1
ATOM 792 O O . LEU A 1 94 ? 18.059 -6.103 -31.942 1.00 87.62 94 LEU A O 1
ATOM 796 N N . VAL A 1 95 ? 16.025 -6.361 -31.030 1.00 87.69 95 VAL A N 1
ATOM 797 C CA . VAL A 1 95 ? 15.304 -5.563 -32.035 1.00 87.69 95 VAL A CA 1
ATOM 798 C C . VAL A 1 95 ? 15.728 -4.099 -31.967 1.00 87.69 95 VAL A C 1
ATOM 800 O O . VAL A 1 95 ? 16.030 -3.517 -33.003 1.00 87.69 95 VAL A O 1
ATOM 803 N N . PHE A 1 96 ? 15.817 -3.514 -30.769 1.00 88.94 96 PHE A N 1
ATOM 804 C CA . PHE A 1 96 ? 16.326 -2.148 -30.603 1.00 88.94 96 PHE A CA 1
ATOM 805 C C . PHE A 1 96 ? 17.763 -2.014 -31.107 1.00 88.94 96 PHE A C 1
ATOM 807 O O . PHE A 1 96 ? 18.069 -1.080 -31.845 1.00 88.94 96 PHE A O 1
ATOM 814 N N . TYR A 1 97 ? 18.627 -2.964 -30.749 1.00 90.56 97 TYR A N 1
ATOM 815 C CA . TYR A 1 97 ? 20.010 -2.999 -31.208 1.00 90.56 97 TYR A CA 1
ATOM 816 C C . TYR A 1 97 ? 20.099 -3.101 -32.736 1.00 90.56 97 TYR A C 1
ATOM 818 O O . TYR A 1 97 ? 20.810 -2.316 -33.355 1.00 90.56 97 TYR A O 1
ATOM 826 N N . ALA A 1 98 ? 19.336 -4.009 -33.350 1.00 91.25 98 ALA A N 1
ATOM 827 C CA . ALA A 1 98 ? 19.284 -4.171 -34.800 1.00 91.25 98 ALA A CA 1
ATOM 828 C C . ALA A 1 98 ? 18.731 -2.922 -35.501 1.00 91.25 98 ALA A C 1
ATOM 830 O O . ALA A 1 98 ? 19.261 -2.522 -36.531 1.00 91.25 98 ALA A O 1
ATOM 831 N N . SER A 1 99 ? 17.708 -2.272 -34.937 1.00 92.00 99 SER A N 1
ATOM 832 C CA . SER A 1 99 ? 17.181 -1.015 -35.473 1.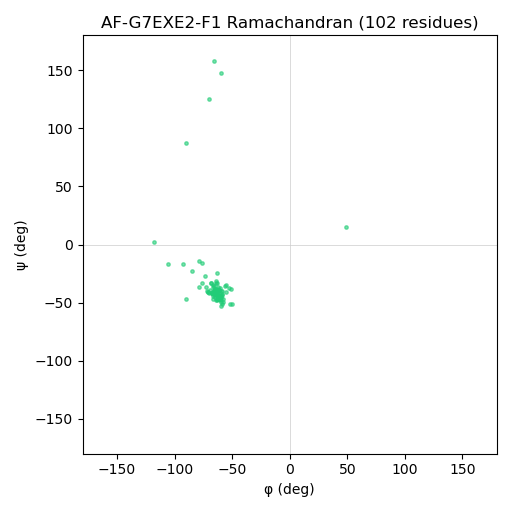00 92.00 99 SER A CA 1
ATOM 833 C C . SER A 1 99 ? 18.229 0.091 -35.441 1.00 92.00 99 SER A C 1
ATOM 835 O O . SER A 1 99 ? 18.415 0.761 -36.446 1.00 92.00 99 SER A O 1
ATOM 837 N N . ILE A 1 100 ? 18.940 0.276 -34.326 1.00 92.25 100 ILE A N 1
ATOM 838 C CA . ILE A 1 100 ? 20.006 1.284 -34.258 1.00 92.25 100 ILE A CA 1
ATOM 839 C C . ILE A 1 100 ? 21.117 0.925 -35.247 1.00 92.25 100 ILE A C 1
ATOM 841 O O . ILE A 1 100 ? 21.508 1.760 -36.040 1.00 92.25 100 ILE A O 1
ATOM 845 N N . ALA A 1 101 ? 21.581 -0.322 -35.280 1.00 90.25 101 ALA A N 1
ATOM 846 C CA . ALA A 1 101 ? 22.658 -0.725 -36.184 1.00 90.25 101 ALA A CA 1
ATOM 847 C C . ALA A 1 101 ? 22.310 -0.590 -37.681 1.00 90.25 101 ALA A C 1
ATOM 849 O O . ALA A 1 101 ? 23.219 -0.482 -38.497 1.00 90.25 101 ALA A O 1
ATOM 850 N N . ASN A 1 102 ? 21.024 -0.631 -38.041 1.00 86.44 102 ASN A N 1
ATOM 851 C CA . ASN A 1 102 ? 20.571 -0.624 -39.433 1.00 86.44 102 ASN A CA 1
ATOM 852 C C . ASN A 1 102 ? 19.973 0.721 -39.890 1.00 86.44 102 ASN A C 1
ATOM 854 O O . ASN A 1 102 ? 19.809 0.932 -41.088 1.00 86.44 102 ASN A O 1
ATOM 858 N N . PHE A 1 103 ? 19.606 1.604 -38.955 1.00 79.62 103 PHE A N 1
ATOM 859 C CA . PHE A 1 103 ? 19.046 2.933 -39.239 1.00 79.62 103 PHE A CA 1
ATOM 860 C C . PHE A 1 103 ? 19.908 4.094 -38.706 1.00 79.62 103 PHE A C 1
ATOM 862 O O . PHE A 1 103 ? 19.486 5.245 -38.836 1.00 79.62 103 PHE A O 1
ATOM 869 N N . VAL A 1 104 ? 21.071 3.816 -38.100 1.00 56.03 104 VAL A N 1
ATOM 870 C CA . VAL A 1 104 ? 22.112 4.821 -37.801 1.00 56.03 104 VAL A CA 1
ATOM 871 C C . VAL A 1 104 ? 23.120 4.933 -38.939 1.00 56.03 104 VAL A C 1
ATOM 873 O O . VAL A 1 104 ? 23.293 3.937 -39.677 1.00 56.03 104 VAL A O 1
#

pLDDT: mean 74.73, std 8.68, range [56.03, 92.25]

Secondary structure (DSSP, 8-state):
-HHHHHHHHHHHHHHHHHHHHHHHHHHHHHHHHHHHHHHHS-HHHHHHHHHHHHHHHH--HHHHHHHHHHHHHHHHHHHHHHHHHSHHHHHHHHHHHHHHHHH-

Solvent-accessible surface area (backbone atoms only — not comparable to full-atom values): 5788 Å² total; per-residue (Å²): 115,73,71,59,56,55,52,53,54,50,53,52,54,52,51,54,51,53,51,54,60,67,50,47,64,60,52,53,51,52,52,52,52,52,51,49,53,60,67,71,48,51,73,65,56,53,48,52,53,49,39,51,52,48,41,72,71,65,69,47,63,67,64,35,49,53,51,47,50,52,50,47,48,66,61,43,47,64,57,49,51,52,48,47,75,31,71,68,31,50,49,50,53,50,51,53,50,52,47,48,72,71,74,102

Mean predicted aligned error: 14.86 Å

Radius of gyration: 29.33 Å; Cα contacts (8 Å, |Δi|>4): 22; chains: 1; bounding box: 59×32×89 Å